Protein AF-A0A0F9PUX1-F1 (afdb_monomer_lite)

Foldseek 3Di:
DPDDDDDPVLLVCCLVCVQPAALVRNQVVSCVVPVDRDDSVNSVVSNVVCVVVVSHDDDHDPVNVVVNVVVVVVVVD

Sequence (77 aa):
MRRRGWHIKEEEFLIKHYADLTIKEIKKELENLSGRKRTADSINAKIKRLKFEKRIEGHKDEGTVNRALIQRRKELG

Structure (mmCIF, N/CA/C/O backbone):
data_AF-A0A0F9PUX1-F1
#
_entry.id   AF-A0A0F9PUX1-F1
#
loop_
_atom_site.group_PDB
_atom_site.id
_atom_site.type_symbol
_atom_site.label_atom_id
_atom_site.label_alt_id
_atom_site.label_comp_id
_atom_site.label_asym_id
_atom_site.label_entity_id
_atom_site.label_seq_id
_atom_site.pdbx_PDB_ins_code
_atom_site.Cartn_x
_atom_site.Cartn_y
_atom_site.Cartn_z
_atom_site.occupancy
_atom_site.B_iso_or_equiv
_atom_site.auth_seq_id
_atom_site.auth_comp_id
_atom_site.auth_asym_id
_atom_site.auth_atom_id
_atom_site.pdbx_PDB_model_num
ATOM 1 N N . MET A 1 1 ? -1.364 -19.329 -17.424 1.00 47.81 1 MET A N 1
ATOM 2 C CA . MET A 1 1 ? -0.324 -18.683 -16.583 1.00 47.81 1 MET A CA 1
ATOM 3 C C . MET A 1 1 ? -0.695 -18.845 -15.108 1.00 47.81 1 MET A C 1
ATOM 5 O O . MET A 1 1 ? -1.757 -18.374 -14.718 1.00 47.81 1 MET A O 1
ATOM 9 N N . ARG A 1 2 ? 0.119 -19.525 -14.283 1.00 48.91 2 ARG A N 1
ATOM 10 C CA . ARG A 1 2 ? -0.111 -19.573 -12.823 1.00 48.91 2 ARG A CA 1
ATOM 11 C C . ARG A 1 2 ? 0.145 -18.178 -12.239 1.00 48.91 2 ARG A C 1
ATOM 13 O O . 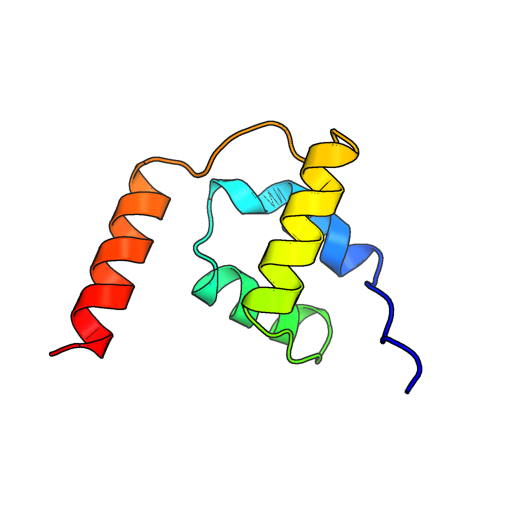ARG A 1 2 ? 1.224 -17.623 -12.435 1.00 48.91 2 ARG A O 1
ATOM 20 N N . ARG A 1 3 ? -0.842 -17.597 -11.545 1.00 58.78 3 ARG A N 1
ATOM 21 C CA . ARG A 1 3 ? -0.665 -16.328 -10.818 1.00 58.78 3 ARG A CA 1
ATOM 22 C C . ARG A 1 3 ? 0.425 -16.534 -9.762 1.00 58.78 3 ARG A C 1
ATOM 24 O O . ARG A 1 3 ? 0.307 -17.442 -8.944 1.00 58.78 3 ARG A O 1
ATOM 31 N N . ARG A 1 4 ? 1.491 -15.725 -9.784 1.00 71.38 4 ARG A N 1
ATOM 32 C CA . ARG A 1 4 ? 2.534 -15.783 -8.746 1.00 71.38 4 ARG A CA 1
ATOM 33 C C . ARG A 1 4 ? 1.910 -15.396 -7.406 1.00 71.38 4 ARG A C 1
ATOM 35 O O . ARG A 1 4 ? 1.406 -14.278 -7.265 1.00 71.38 4 ARG A O 1
ATOM 42 N N . GLY A 1 5 ? 1.948 -16.327 -6.455 1.00 84.88 5 GLY A N 1
ATOM 43 C CA . GLY A 1 5 ? 1.442 -16.125 -5.100 1.00 84.88 5 GLY A CA 1
ATOM 44 C C . GLY A 1 5 ? 2.085 -14.920 -4.412 1.00 84.88 5 GLY A C 1
ATOM 45 O O . GLY A 1 5 ? 3.169 -14.464 -4.793 1.00 84.88 5 GLY A O 1
ATOM 46 N N . TRP A 1 6 ? 1.383 -14.382 -3.422 1.00 90.81 6 TRP A N 1
ATOM 47 C CA . TRP A 1 6 ? 1.932 -13.401 -2.494 1.00 90.81 6 TRP A CA 1
ATOM 48 C C . TRP A 1 6 ? 2.761 -14.133 -1.444 1.00 90.81 6 TRP A C 1
ATOM 50 O O . TRP A 1 6 ? 2.323 -15.150 -0.914 1.00 90.81 6 TRP A O 1
ATOM 60 N N . HIS A 1 7 ? 3.976 -13.655 -1.202 1.00 89.88 7 HIS A N 1
ATOM 61 C CA . HIS A 1 7 ? 4.798 -14.133 -0.099 1.00 89.88 7 HIS A CA 1
ATOM 62 C C . HIS A 1 7 ? 4.263 -13.583 1.216 1.00 89.88 7 HIS A C 1
ATOM 64 O O . HIS A 1 7 ? 3.800 -12.447 1.262 1.00 89.88 7 HIS A O 1
ATOM 70 N N . ILE A 1 8 ? 4.408 -14.353 2.293 1.00 90.69 8 ILE A N 1
ATOM 71 C CA . ILE A 1 8 ? 3.944 -13.966 3.634 1.00 90.69 8 ILE A CA 1
ATOM 72 C C . ILE A 1 8 ? 4.501 -12.590 4.030 1.00 90.69 8 ILE A C 1
ATOM 74 O O . ILE A 1 8 ? 3.732 -11.711 4.405 1.00 90.69 8 ILE A O 1
ATOM 78 N N . LYS A 1 9 ? 5.798 -12.347 3.800 1.00 91.81 9 LYS A N 1
ATOM 79 C CA . LYS A 1 9 ? 6.443 -11.052 4.082 1.00 91.81 9 LYS A CA 1
ATOM 80 C C . LYS A 1 9 ? 5.849 -9.878 3.289 1.00 91.81 9 LYS A C 1
ATOM 82 O O . LYS A 1 9 ? 5.787 -8.766 3.799 1.00 91.81 9 LYS A O 1
ATOM 87 N N . GLU A 1 10 ? 5.411 -10.107 2.045 1.00 93.38 10 GLU A N 1
ATOM 88 C CA . GLU A 1 10 ? 4.736 -9.064 1.256 1.00 93.38 10 GLU A CA 1
ATOM 89 C C . GLU A 1 10 ? 3.367 -8.731 1.869 1.00 93.38 10 GLU A C 1
ATOM 91 O O . GLU A 1 10 ? 2.961 -7.572 1.891 1.00 93.38 10 GLU A O 1
ATOM 96 N N . GLU A 1 11 ? 2.647 -9.737 2.372 1.00 94.25 11 GLU A N 1
ATOM 97 C CA . GLU A 1 11 ? 1.353 -9.527 3.026 1.00 94.25 11 GLU A CA 1
ATOM 98 C C . GLU A 1 11 ? 1.497 -8.809 4.366 1.00 94.25 11 GLU A C 1
ATOM 100 O O . GLU A 1 11 ? 0.762 -7.860 4.618 1.00 94.25 11 GLU A O 1
ATOM 105 N N . GLU A 1 12 ? 2.451 -9.228 5.197 1.00 94.38 12 GLU A N 1
ATOM 106 C CA . GLU A 1 12 ? 2.762 -8.582 6.477 1.00 94.38 12 GLU A CA 1
ATOM 107 C C . GLU A 1 12 ? 3.146 -7.115 6.282 1.00 94.38 12 GLU A C 1
ATOM 109 O O . GLU A 1 12 ? 2.644 -6.242 6.991 1.00 94.38 12 GLU A O 1
ATOM 114 N N . PHE A 1 13 ? 3.968 -6.827 5.268 1.00 94.94 13 PHE A N 1
ATOM 115 C CA . PHE A 1 13 ? 4.325 -5.460 4.908 1.00 94.94 13 PHE A CA 1
ATOM 116 C C . PHE A 1 13 ? 3.089 -4.624 4.551 1.00 94.94 13 PHE A C 1
ATOM 118 O O . PHE A 1 13 ? 2.911 -3.522 5.072 1.00 94.94 13 PHE A O 1
ATOM 125 N N . LEU A 1 14 ? 2.208 -5.151 3.690 1.00 94.62 14 LEU A N 1
ATOM 126 C CA . LEU A 1 14 ? 0.974 -4.460 3.311 1.00 94.62 14 LEU A CA 1
ATOM 127 C C . LEU A 1 14 ? 0.067 -4.211 4.515 1.00 94.62 14 LEU A C 1
ATOM 129 O O . LEU A 1 14 ? -0.528 -3.143 4.604 1.00 94.62 14 LEU A O 1
ATOM 133 N N . ILE A 1 15 ? -0.037 -5.173 5.429 1.00 93.75 15 ILE A N 1
ATOM 134 C CA . ILE A 1 15 ? -0.860 -5.039 6.632 1.00 93.75 15 ILE A CA 1
ATOM 135 C C . ILE A 1 15 ? -0.347 -3.908 7.518 1.00 93.75 15 ILE A C 1
ATOM 137 O O . ILE A 1 15 ? -1.126 -3.057 7.937 1.00 93.75 15 ILE A O 1
ATOM 141 N N . LYS A 1 16 ? 0.965 -3.875 7.748 1.00 92.75 16 LYS A N 1
ATOM 142 C CA . LYS A 1 16 ? 1.592 -2.933 8.672 1.00 92.75 16 LYS A CA 1
ATOM 143 C C . LYS A 1 16 ? 1.665 -1.502 8.134 1.00 92.75 16 LYS A C 1
ATOM 145 O O . LYS A 1 16 ? 1.554 -0.573 8.918 1.00 92.75 16 LYS A O 1
ATOM 150 N N . HIS A 1 17 ? 1.866 -1.325 6.827 1.00 92.50 17 HIS A N 1
ATOM 151 C CA . HIS A 1 17 ? 2.250 -0.026 6.254 1.00 92.50 17 HIS A CA 1
ATOM 152 C C . HIS A 1 17 ? 1.246 0.557 5.252 1.00 92.50 17 HIS A C 1
ATOM 154 O O . HIS A 1 17 ? 1.487 1.618 4.675 1.00 92.50 17 HIS A O 1
ATOM 160 N N . TYR A 1 18 ? 0.118 -0.115 4.996 1.00 90.94 18 TYR A N 1
ATOM 161 C CA . TYR A 1 18 ? -0.856 0.370 4.014 1.00 90.94 18 TYR A CA 1
ATOM 162 C C . TYR A 1 18 ? -1.403 1.770 4.335 1.00 90.94 18 TYR A C 1
ATOM 164 O O . TYR A 1 18 ? -1.667 2.536 3.397 1.00 90.94 18 TYR A O 1
ATOM 172 N N . ALA A 1 19 ? -1.604 2.082 5.617 1.00 90.25 19 ALA A N 1
ATOM 173 C CA . ALA A 1 19 ? -2.134 3.371 6.046 1.00 90.25 19 ALA A CA 1
ATOM 174 C C . ALA A 1 19 ? -1.152 4.514 5.741 1.00 90.25 19 ALA A C 1
ATOM 176 O O . ALA A 1 19 ? -1.580 5.532 5.196 1.00 90.25 19 ALA A O 1
ATOM 177 N N . ASP A 1 20 ? 0.142 4.265 5.976 1.00 91.62 20 ASP A N 1
ATOM 178 C CA . ASP A 1 20 ? 1.200 5.283 6.004 1.00 91.62 20 ASP A CA 1
ATOM 179 C C . ASP A 1 20 ? 1.879 5.535 4.655 1.00 91.62 20 ASP A C 1
ATOM 181 O O . ASP A 1 20 ? 2.612 6.510 4.494 1.00 91.62 20 ASP A O 1
ATOM 185 N N . LEU A 1 21 ? 1.713 4.633 3.685 1.00 92.69 21 LEU A N 1
ATOM 186 C CA . LEU A 1 21 ? 2.445 4.681 2.419 1.00 92.69 21 LEU A CA 1
ATOM 187 C C . LEU A 1 21 ? 1.522 4.830 1.218 1.00 92.69 21 LEU A C 1
ATOM 189 O O . LEU A 1 21 ? 0.478 4.189 1.100 1.00 92.69 21 LEU A O 1
ATOM 193 N N . THR A 1 22 ? 1.933 5.632 0.246 1.00 93.81 22 THR A N 1
ATOM 194 C CA . THR A 1 22 ? 1.296 5.715 -1.072 1.00 93.81 22 THR A CA 1
ATOM 195 C C . THR A 1 22 ? 1.491 4.411 -1.852 1.00 93.81 22 THR A C 1
ATOM 197 O O . THR A 1 22 ? 2.393 3.621 -1.583 1.00 93.81 22 THR A O 1
ATOM 200 N N . ILE A 1 23 ? 0.668 4.167 -2.878 1.00 92.62 23 ILE A N 1
ATOM 201 C CA . ILE A 1 23 ? 0.814 2.958 -3.713 1.00 92.62 23 ILE A CA 1
ATOM 202 C C . ILE A 1 23 ? 2.175 2.924 -4.430 1.00 92.62 23 ILE A C 1
ATOM 204 O O . ILE A 1 23 ? 2.727 1.843 -4.634 1.00 92.62 23 ILE A O 1
ATOM 208 N N . LYS A 1 24 ? 2.744 4.087 -4.778 1.00 91.25 24 LYS A N 1
ATOM 209 C CA . LYS A 1 24 ? 4.082 4.169 -5.384 1.00 91.25 24 LYS A CA 1
ATOM 210 C C . LYS A 1 24 ? 5.176 3.746 -4.409 1.00 91.25 24 LYS A C 1
ATOM 212 O O . LYS A 1 24 ? 6.042 2.961 -4.784 1.00 91.25 24 LYS A O 1
ATOM 217 N N . GLU A 1 25 ? 5.108 4.228 -3.171 1.00 93.69 25 GLU A N 1
ATOM 218 C CA . GLU A 1 25 ? 6.040 3.844 -2.104 1.00 93.69 25 GLU A CA 1
ATOM 219 C C . GLU A 1 25 ? 5.919 2.345 -1.804 1.00 93.69 25 GLU A C 1
ATOM 221 O O . GLU A 1 25 ? 6.913 1.630 -1.869 1.00 93.69 25 GLU A O 1
ATOM 226 N N . ILE A 1 26 ? 4.693 1.833 -1.630 1.00 94.81 26 ILE A N 1
ATOM 227 C CA . ILE A 1 26 ? 4.434 0.397 -1.432 1.00 94.81 26 ILE A CA 1
ATOM 228 C C . ILE A 1 26 ? 5.026 -0.439 -2.571 1.00 94.81 26 ILE A C 1
ATOM 230 O O . ILE A 1 26 ? 5.638 -1.474 -2.325 1.00 94.81 26 ILE A O 1
ATOM 234 N N . LYS A 1 27 ? 4.862 -0.008 -3.827 1.00 94.44 27 LYS A N 1
ATOM 235 C CA . LYS A 1 27 ? 5.419 -0.719 -4.983 1.00 94.44 27 LYS A CA 1
ATOM 236 C C . LYS A 1 27 ? 6.943 -0.834 -4.895 1.00 94.44 27 LYS A C 1
ATOM 238 O O . LYS A 1 27 ? 7.468 -1.917 -5.139 1.00 94.44 27 LYS A O 1
ATOM 243 N N . LYS A 1 28 ? 7.627 0.263 -4.559 1.00 93.62 28 LYS A N 1
ATOM 244 C CA . LYS A 1 28 ? 9.089 0.301 -4.435 1.00 93.62 28 LYS A CA 1
ATOM 245 C C . LYS A 1 28 ? 9.571 -0.616 -3.311 1.00 93.62 28 LYS A C 1
ATOM 247 O O . LYS A 1 28 ? 10.469 -1.421 -3.527 1.00 93.62 28 LYS A O 1
ATOM 252 N N . GLU A 1 29 ? 8.925 -0.556 -2.151 1.00 94.44 29 GLU A N 1
ATOM 253 C CA . GLU A 1 29 ? 9.297 -1.391 -1.006 1.00 94.44 29 GLU A CA 1
ATOM 254 C C . GLU A 1 29 ? 9.042 -2.881 -1.253 1.00 94.44 29 GLU A C 1
ATOM 256 O O . GLU A 1 29 ? 9.883 -3.716 -0.930 1.00 94.44 29 GLU A O 1
ATOM 261 N N . LEU A 1 30 ? 7.933 -3.241 -1.906 1.00 93.12 30 LEU A N 1
ATOM 262 C CA . LEU A 1 30 ? 7.669 -4.632 -2.285 1.00 93.12 30 LEU A CA 1
ATOM 263 C C . LEU A 1 30 ? 8.705 -5.175 -3.279 1.00 93.12 30 LEU A C 1
ATOM 265 O O . LEU A 1 30 ? 9.078 -6.350 -3.192 1.00 93.12 30 LEU A O 1
ATOM 269 N N . GLU A 1 31 ? 9.179 -4.337 -4.205 1.00 91.75 31 GLU A N 1
ATOM 270 C CA . GLU A 1 31 ? 10.253 -4.695 -5.132 1.00 91.75 31 GLU A CA 1
ATOM 271 C C . GLU A 1 31 ? 11.573 -4.928 -4.387 1.00 91.75 31 GLU A C 1
ATOM 273 O O . GLU A 1 31 ? 12.204 -5.958 -4.612 1.00 91.75 31 GLU A O 1
ATOM 278 N N . ASN A 1 32 ? 11.930 -4.061 -3.435 1.00 91.06 32 ASN A N 1
ATOM 279 C CA . ASN A 1 32 ? 13.116 -4.236 -2.590 1.00 91.06 32 ASN A CA 1
ATOM 280 C C . ASN A 1 32 ? 13.031 -5.501 -1.719 1.00 91.06 32 ASN A C 1
ATOM 282 O O . ASN A 1 32 ? 14.004 -6.237 -1.581 1.00 91.06 32 ASN A O 1
ATOM 286 N N . LEU A 1 33 ? 11.859 -5.770 -1.140 1.00 89.88 33 LEU A N 1
ATOM 287 C CA . LEU A 1 33 ? 11.661 -6.843 -0.165 1.00 89.88 33 LEU A CA 1
ATOM 288 C C . LEU A 1 33 ? 11.625 -8.236 -0.803 1.00 89.88 33 LEU A C 1
ATOM 290 O O . LEU A 1 33 ? 12.054 -9.215 -0.193 1.00 89.88 33 LEU A O 1
ATOM 294 N N . SER A 1 34 ? 11.075 -8.348 -2.011 1.00 85.88 34 SER A N 1
ATOM 295 C CA . SER A 1 34 ? 10.845 -9.643 -2.664 1.00 85.88 34 SER A CA 1
ATOM 296 C C . SER A 1 34 ? 11.637 -9.844 -3.956 1.00 85.88 34 SER A C 1
ATOM 298 O O . SER A 1 3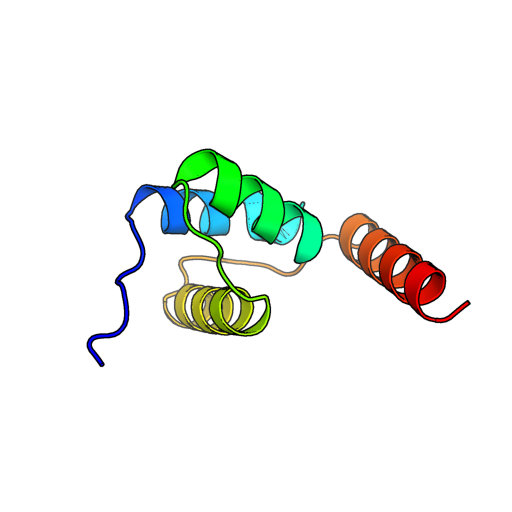4 ? 11.615 -10.946 -4.511 1.00 85.88 34 SER A O 1
ATOM 300 N N . GLY A 1 35 ? 12.273 -8.790 -4.479 1.00 85.94 35 GLY A N 1
ATOM 301 C CA . GLY A 1 35 ? 12.835 -8.754 -5.830 1.00 85.94 35 GLY A CA 1
ATOM 302 C C . GLY A 1 35 ? 11.770 -8.802 -6.935 1.00 85.94 35 GLY A C 1
ATOM 303 O O . GLY A 1 35 ? 12.098 -8.999 -8.106 1.00 85.94 35 GLY A O 1
ATOM 304 N N . ARG A 1 36 ? 10.474 -8.695 -6.595 1.00 84.44 36 ARG A N 1
ATOM 305 C CA . ARG A 1 36 ? 9.362 -8.843 -7.544 1.00 84.44 36 ARG A CA 1
ATOM 306 C C . ARG A 1 36 ? 8.700 -7.508 -7.834 1.00 84.44 36 ARG A C 1
ATOM 308 O O . ARG A 1 36 ? 8.183 -6.832 -6.952 1.00 84.44 36 ARG A O 1
ATOM 315 N N . LYS A 1 37 ? 8.572 -7.211 -9.124 1.00 89.38 37 LYS A N 1
ATOM 316 C CA . LYS A 1 37 ? 7.784 -6.080 -9.616 1.00 89.38 37 LYS A CA 1
ATOM 317 C C . LYS A 1 37 ? 6.291 -6.395 -9.520 1.00 89.38 37 LYS A C 1
ATOM 319 O O . LYS A 1 37 ? 5.756 -7.159 -10.326 1.00 89.38 37 LYS A O 1
ATOM 324 N N . ARG A 1 38 ? 5.609 -5.808 -8.535 1.00 90.94 38 ARG A N 1
ATOM 325 C CA . ARG A 1 38 ? 4.140 -5.816 -8.434 1.00 90.94 38 ARG A CA 1
ATOM 326 C C . ARG A 1 38 ? 3.566 -4.601 -9.172 1.00 90.94 38 ARG A C 1
ATOM 328 O O . ARG A 1 38 ? 4.120 -3.504 -9.114 1.00 90.94 38 ARG A O 1
ATOM 335 N N . THR A 1 39 ? 2.457 -4.783 -9.886 1.00 92.19 39 THR A N 1
ATOM 336 C CA . THR A 1 39 ? 1.724 -3.659 -10.491 1.00 92.19 39 THR A CA 1
ATOM 337 C C . THR A 1 39 ? 0.859 -2.967 -9.439 1.00 92.19 39 THR A C 1
ATOM 339 O O . THR A 1 39 ? 0.462 -3.594 -8.454 1.00 92.19 39 THR A O 1
ATOM 342 N N . ALA A 1 40 ? 0.531 -1.690 -9.658 1.00 92.00 40 ALA A N 1
ATOM 343 C CA . ALA A 1 40 ? -0.380 -0.953 -8.780 1.00 92.00 40 ALA A CA 1
ATOM 344 C C . ALA A 1 40 ? -1.735 -1.674 -8.647 1.00 92.00 40 ALA A C 1
ATOM 346 O O . ALA A 1 40 ? -2.233 -1.843 -7.536 1.00 92.00 40 ALA A O 1
ATOM 347 N N . ASP A 1 41 ? -2.270 -2.205 -9.749 1.00 92.38 41 ASP A N 1
ATOM 348 C CA . ASP A 1 41 ? -3.523 -2.969 -9.749 1.00 92.38 41 ASP A CA 1
ATOM 349 C C . ASP A 1 41 ? -3.424 -4.255 -8.930 1.00 92.38 41 ASP A C 1
ATOM 351 O O . ASP A 1 41 ? -4.324 -4.571 -8.153 1.00 92.38 41 ASP A O 1
ATOM 355 N N . SER A 1 42 ? -2.307 -4.985 -9.044 1.00 93.50 42 SER A N 1
ATOM 356 C CA . SER A 1 42 ? -2.082 -6.192 -8.247 1.00 93.50 42 SER A CA 1
ATOM 357 C C . SER A 1 42 ? -2.020 -5.866 -6.755 1.00 93.50 42 SER A C 1
ATOM 359 O O . SER A 1 42 ? -2.552 -6.631 -5.950 1.00 93.50 42 SER A O 1
ATOM 361 N N . ILE A 1 43 ? -1.368 -4.761 -6.387 1.00 94.19 43 ILE A N 1
ATOM 362 C CA . ILE A 1 43 ? -1.267 -4.279 -5.004 1.00 94.19 43 ILE A CA 1
ATOM 363 C C . ILE A 1 43 ? -2.658 -3.897 -4.485 1.00 94.19 43 ILE A C 1
ATOM 365 O O . ILE A 1 43 ? -3.080 -4.392 -3.442 1.00 94.19 43 ILE A O 1
ATOM 369 N N . ASN A 1 44 ? -3.410 -3.100 -5.247 1.00 93.75 44 ASN A N 1
ATOM 370 C CA . ASN A 1 44 ? -4.769 -2.684 -4.897 1.00 93.75 44 ASN A CA 1
ATOM 371 C C . ASN A 1 44 ? -5.716 -3.880 -4.726 1.00 93.75 44 ASN A C 1
ATOM 373 O O . ASN A 1 44 ? -6.457 -3.946 -3.745 1.00 93.75 44 ASN A O 1
ATOM 377 N N . ALA A 1 45 ? -5.657 -4.860 -5.632 1.00 94.56 45 ALA A N 1
ATOM 378 C CA . ALA A 1 45 ? -6.440 -6.088 -5.526 1.00 94.56 45 ALA A CA 1
ATOM 379 C C . ALA A 1 45 ? -6.097 -6.878 -4.253 1.00 94.56 45 ALA A C 1
ATOM 381 O O . ALA A 1 45 ? -6.995 -7.387 -3.577 1.00 94.56 45 ALA A O 1
ATOM 382 N N . LYS A 1 46 ? -4.809 -6.954 -3.889 1.00 94.88 46 LYS A N 1
ATOM 383 C CA . LYS A 1 46 ? -4.381 -7.637 -2.664 1.00 94.88 46 LYS A CA 1
ATOM 384 C C . LYS A 1 46 ? -4.829 -6.901 -1.406 1.00 94.88 46 LYS A C 1
ATOM 386 O O . LYS A 1 46 ? -5.372 -7.543 -0.516 1.00 94.88 46 LYS A O 1
ATOM 391 N N . ILE A 1 47 ? -4.679 -5.579 -1.354 1.00 93.88 47 ILE A N 1
ATOM 392 C CA . ILE A 1 47 ? -5.173 -4.751 -0.244 1.00 93.88 47 ILE A CA 1
ATOM 393 C C . ILE A 1 47 ? -6.683 -4.931 -0.076 1.00 93.88 47 ILE A C 1
ATOM 395 O O . ILE A 1 47 ? -7.146 -5.152 1.038 1.00 93.88 47 ILE A O 1
ATOM 399 N N . LYS A 1 48 ? -7.458 -4.895 -1.171 1.00 93.06 48 LYS A N 1
ATOM 400 C CA . LYS A 1 48 ? -8.914 -5.107 -1.125 1.00 93.06 48 LYS A CA 1
ATOM 401 C C . LYS A 1 48 ? -9.262 -6.459 -0.499 1.00 93.06 48 LYS A C 1
ATOM 403 O O . LYS A 1 48 ? -10.158 -6.531 0.336 1.00 93.06 48 LYS A O 1
ATOM 408 N N . ARG A 1 49 ? -8.523 -7.511 -0.861 1.00 94.38 49 ARG A N 1
ATOM 409 C CA . ARG A 1 49 ? -8.680 -8.840 -0.263 1.00 94.38 49 ARG A CA 1
ATOM 410 C C . ARG A 1 49 ? -8.302 -8.859 1.222 1.00 94.38 49 ARG A C 1
ATOM 412 O O . ARG A 1 49 ? -9.063 -9.390 2.013 1.00 94.38 49 ARG A O 1
ATOM 419 N N . LEU A 1 50 ? -7.181 -8.252 1.608 1.00 94.06 50 LEU A N 1
ATOM 420 C CA . LEU A 1 50 ? -6.748 -8.183 3.011 1.00 94.06 50 LEU A CA 1
ATOM 4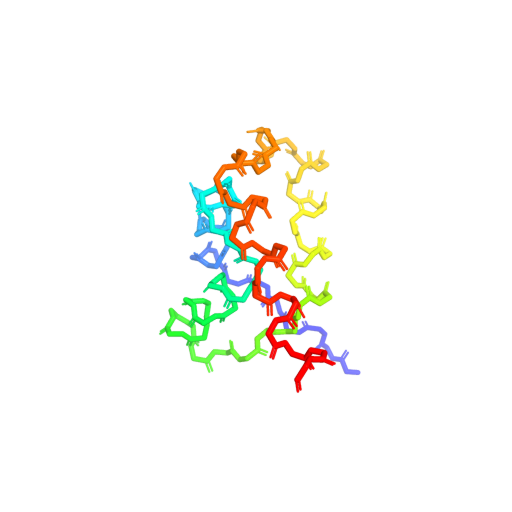21 C C . LEU A 1 50 ? -7.733 -7.390 3.888 1.00 94.06 50 LEU A C 1
ATOM 423 O O . LEU A 1 50 ? -7.966 -7.770 5.030 1.00 94.06 50 LEU A O 1
ATOM 427 N N . LYS A 1 51 ? -8.361 -6.336 3.350 1.00 93.06 51 LYS A N 1
ATOM 428 C CA . LYS A 1 51 ? -9.458 -5.619 4.022 1.00 93.06 51 LYS A CA 1
ATOM 429 C C . LYS A 1 51 ? -10.704 -6.485 4.181 1.00 93.06 51 LYS A C 1
ATOM 431 O O . LYS A 1 51 ? -11.301 -6.497 5.249 1.00 93.06 51 LYS A O 1
ATOM 436 N N . PHE A 1 52 ? -11.084 -7.225 3.138 1.00 93.50 52 PHE A N 1
ATOM 437 C CA . PHE A 1 52 ? -12.198 -8.175 3.212 1.00 93.50 52 PHE A CA 1
ATOM 438 C C . PHE A 1 52 ? -11.946 -9.266 4.266 1.00 93.50 52 PHE A C 1
ATOM 440 O O . PHE A 1 52 ? -12.846 -9.619 5.019 1.00 93.50 52 PHE A O 1
ATOM 447 N N . GLU A 1 53 ? -10.702 -9.737 4.372 1.00 94.06 53 GLU A N 1
ATOM 448 C CA . GLU A 1 53 ? -10.237 -10.676 5.402 1.00 94.06 53 GLU A CA 1
ATOM 449 C C . GLU A 1 53 ? -10.061 -10.024 6.793 1.00 94.06 53 GLU A C 1
ATOM 451 O O . GLU A 1 53 ? -9.604 -10.696 7.712 1.00 94.06 53 GLU A O 1
ATOM 456 N N . LYS A 1 54 ? -10.387 -8.730 6.962 1.00 92.69 54 LYS A N 1
ATOM 457 C CA . LYS A 1 54 ? -10.188 -7.938 8.197 1.00 92.69 54 LYS A CA 1
ATOM 458 C C . LYS A 1 54 ? -8.746 -7.933 8.728 1.00 92.69 54 LYS A C 1
ATOM 460 O O . LYS A 1 54 ? -8.504 -7.696 9.900 1.00 92.69 54 LYS A O 1
ATOM 465 N N . ARG A 1 55 ? -7.765 -8.175 7.856 1.00 91.69 55 ARG A N 1
ATOM 466 C CA . ARG A 1 55 ? -6.331 -8.114 8.192 1.00 91.69 55 ARG A CA 1
ATOM 467 C C . ARG A 1 55 ? -5.765 -6.704 8.077 1.00 91.69 55 ARG A C 1
ATOM 469 O O . ARG A 1 55 ? -4.712 -6.427 8.628 1.00 91.69 55 ARG A O 1
ATOM 476 N N . ILE A 1 56 ? -6.442 -5.835 7.330 1.00 91.00 56 ILE A N 1
ATOM 477 C CA . ILE A 1 56 ? -6.181 -4.397 7.292 1.00 91.00 56 ILE A CA 1
ATOM 478 C C . ILE A 1 56 ? -7.424 -3.713 7.835 1.00 91.00 56 ILE A C 1
ATOM 480 O O . ILE A 1 56 ? -8.467 -3.716 7.178 1.00 91.00 56 ILE A O 1
ATOM 484 N N . GLU A 1 57 ? -7.285 -3.100 8.999 1.00 78.25 57 GLU A N 1
ATOM 485 C CA . GLU A 1 57 ? -8.306 -2.250 9.591 1.00 78.25 57 GLU A CA 1
ATOM 486 C C . GLU A 1 57 ? -7.874 -0.799 9.383 1.00 78.25 57 GLU A C 1
ATOM 488 O O . GLU A 1 57 ? -6.826 -0.376 9.860 1.00 78.25 57 GLU A O 1
ATOM 493 N N . GLY A 1 58 ? -8.634 -0.053 8.578 1.00 75.00 58 GLY A N 1
ATOM 494 C CA . GLY A 1 58 ? -8.410 1.379 8.401 1.00 75.00 58 GLY A CA 1
ATOM 495 C C . GLY A 1 58 ? -8.307 1.887 6.964 1.00 75.00 58 GLY A C 1
ATOM 496 O O . GLY A 1 58 ? -8.382 1.172 5.947 1.00 75.00 58 GLY A O 1
ATOM 497 N N . HIS A 1 59 ? -8.165 3.203 6.905 1.00 80.88 59 HIS A N 1
ATOM 498 C CA . HIS A 1 59 ? -8.018 3.996 5.695 1.00 80.88 59 HIS A CA 1
ATOM 499 C C . HIS A 1 59 ? -6.596 4.554 5.627 1.00 80.88 59 HIS A C 1
ATOM 501 O O . HIS A 1 59 ? -5.832 4.448 6.582 1.00 80.88 59 HIS A O 1
ATOM 507 N N . LYS A 1 60 ? -6.223 5.096 4.467 1.00 84.94 60 LYS A N 1
ATOM 508 C CA . LYS A 1 60 ? -4.960 5.829 4.366 1.00 84.94 60 LYS A CA 1
ATOM 509 C C . LYS A 1 60 ? -5.024 7.063 5.253 1.00 84.94 60 LYS A C 1
ATOM 511 O O . LYS A 1 60 ? -6.084 7.684 5.322 1.00 84.94 60 LYS A O 1
ATOM 516 N N . ASP A 1 61 ? -3.906 7.406 5.880 1.00 85.56 61 ASP A N 1
ATOM 517 C CA . ASP A 1 61 ? -3.814 8.658 6.618 1.00 85.56 61 ASP A CA 1
ATOM 518 C C . ASP A 1 61 ? -3.947 9.860 5.658 1.00 85.56 61 ASP A C 1
ATOM 520 O O . ASP A 1 61 ? -3.654 9.767 4.457 1.00 85.56 61 ASP A O 1
ATOM 524 N N . GLU A 1 62 ? -4.422 10.992 6.178 1.00 85.19 62 GLU A N 1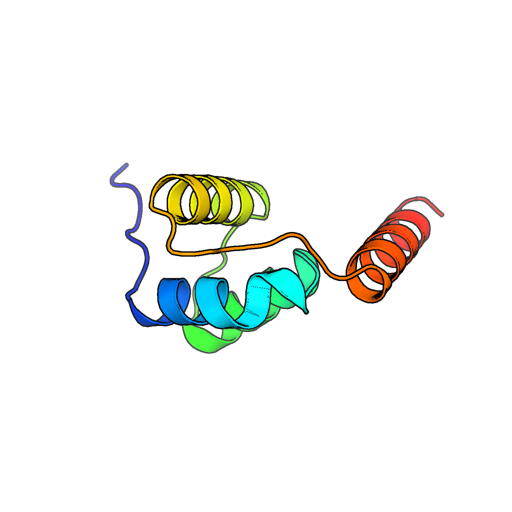
ATOM 525 C CA . GLU A 1 62 ? -4.679 12.200 5.385 1.00 85.19 62 GLU A CA 1
ATOM 526 C C . GLU A 1 62 ? -3.405 12.737 4.711 1.00 85.19 62 GLU A C 1
ATOM 528 O O . GLU A 1 62 ? -3.425 13.145 3.545 1.00 85.19 62 GLU A O 1
ATOM 533 N N . GLY A 1 63 ? -2.264 12.659 5.399 1.00 86.38 63 GLY A N 1
ATOM 534 C CA . GLY A 1 63 ? -0.964 13.031 4.849 1.00 86.38 63 GLY A CA 1
ATOM 535 C C . GLY A 1 63 ? -0.576 12.169 3.646 1.00 86.38 63 GLY A C 1
ATOM 536 O O . GLY A 1 63 ? -0.080 12.681 2.644 1.00 86.38 63 GLY A O 1
ATOM 537 N N . THR A 1 64 ? -0.857 10.873 3.691 1.00 88.12 64 THR A N 1
ATOM 538 C CA . THR A 1 64 ? -0.609 9.902 2.629 1.00 88.12 64 THR A CA 1
ATOM 539 C C . THR A 1 64 ? -1.536 10.138 1.443 1.00 88.12 64 THR A C 1
ATOM 541 O O . THR A 1 64 ? -1.090 10.047 0.295 1.00 88.12 64 THR A O 1
ATOM 544 N N . VAL A 1 65 ? -2.798 10.507 1.682 1.00 85.75 65 VAL A N 1
ATOM 545 C CA . VAL A 1 65 ? -3.716 10.935 0.614 1.00 85.75 65 VAL A CA 1
ATOM 546 C C . VAL A 1 65 ? -3.174 12.187 -0.082 1.00 85.75 65 VAL A C 1
ATOM 548 O O . VAL A 1 65 ? -3.039 12.191 -1.309 1.00 85.75 65 VAL A O 1
ATOM 551 N N . ASN A 1 66 ? -2.762 13.203 0.679 1.00 89.00 66 ASN A N 1
ATOM 552 C CA . ASN A 1 66 ? -2.185 14.434 0.133 1.00 89.00 66 ASN A CA 1
ATOM 553 C C . ASN A 1 66 ? -0.897 14.171 -0.665 1.00 89.00 66 ASN A C 1
ATOM 555 O O . ASN A 1 66 ? -0.749 14.667 -1.786 1.00 89.00 66 ASN A O 1
ATOM 559 N N . ARG A 1 67 ? 0.009 13.320 -0.158 1.00 91.12 67 ARG A N 1
ATOM 560 C CA . ARG A 1 67 ? 1.214 12.905 -0.900 1.00 91.12 67 ARG A CA 1
ATOM 561 C C . ARG A 1 67 ? 0.862 12.204 -2.210 1.00 91.12 67 ARG A C 1
ATOM 563 O O . ARG A 1 67 ? 1.468 12.509 -3.238 1.00 91.12 67 ARG A O 1
ATOM 570 N N . ALA A 1 68 ? -0.128 11.310 -2.211 1.00 86.75 68 ALA A N 1
ATOM 571 C CA . ALA A 1 68 ? -0.571 10.630 -3.427 1.00 86.75 68 ALA A CA 1
ATOM 572 C C . ALA A 1 68 ? -1.121 11.613 -4.479 1.00 86.75 68 ALA A C 1
ATOM 574 O O . ALA A 1 68 ? -0.821 11.472 -5.668 1.00 86.75 68 ALA A O 1
ATOM 575 N N . LEU A 1 69 ? -1.876 12.633 -4.057 1.00 88.25 69 LEU A N 1
ATOM 576 C CA . LEU A 1 69 ? -2.394 13.677 -4.950 1.00 88.25 69 LEU A CA 1
ATOM 577 C C . LEU A 1 69 ? -1.265 14.513 -5.568 1.00 88.25 69 LEU A C 1
ATOM 579 O O . LEU A 1 69 ? -1.249 14.720 -6.783 1.00 88.25 69 LEU A O 1
ATOM 583 N N . ILE A 1 70 ? -0.280 14.928 -4.764 1.00 91.00 70 ILE A N 1
ATOM 584 C CA . ILE A 1 70 ? 0.899 15.671 -5.241 1.00 91.00 70 ILE A CA 1
ATOM 585 C C . ILE A 1 70 ? 1.691 14.839 -6.257 1.00 91.00 70 ILE A C 1
ATOM 587 O O . ILE A 1 70 ? 2.064 15.342 -7.318 1.00 91.00 70 ILE A O 1
ATOM 591 N N . GLN A 1 71 ? 1.926 13.558 -5.958 1.00 88.88 71 GLN A N 1
ATOM 592 C CA . GLN A 1 71 ? 2.629 12.643 -6.859 1.00 88.88 71 GLN A CA 1
ATOM 593 C C . GLN A 1 71 ? 1.914 12.483 -8.203 1.00 88.88 71 GLN A C 1
ATOM 595 O O . GLN A 1 71 ? 2.587 12.356 -9.220 1.00 88.88 71 GLN A O 1
ATOM 600 N N . ARG A 1 72 ? 0.576 12.467 -8.215 1.00 86.19 72 ARG A N 1
ATOM 601 C CA . ARG A 1 72 ? -0.215 12.390 -9.449 1.00 86.19 72 ARG A CA 1
ATOM 602 C C . ARG A 1 72 ? -0.145 13.689 -10.247 1.00 86.19 72 ARG A C 1
ATOM 604 O O . ARG A 1 72 ? -0.015 13.645 -11.463 1.00 86.19 72 ARG A O 1
ATOM 611 N N . ARG A 1 73 ? -0.197 14.843 -9.573 1.00 87.38 73 ARG A N 1
ATOM 612 C CA . ARG A 1 73 ? -0.100 16.158 -10.226 1.00 87.38 73 ARG A CA 1
ATOM 613 C C . ARG A 1 73 ? 1.229 16.337 -10.965 1.00 87.38 73 ARG A C 1
ATOM 615 O O . ARG A 1 73 ? 1.224 16.868 -12.064 1.00 87.38 73 ARG A O 1
ATOM 622 N N . LYS A 1 74 ? 2.337 15.854 -10.390 1.00 85.81 74 LYS A N 1
ATOM 623 C CA . LYS A 1 74 ? 3.673 15.892 -11.018 1.00 85.81 74 LYS A CA 1
ATOM 624 C C . LYS A 1 74 ? 3.822 15.021 -12.270 1.00 85.81 74 LYS A C 1
ATOM 626 O O . LYS A 1 74 ? 4.774 15.218 -13.000 1.00 85.81 74 LYS A O 1
ATOM 631 N N . GLU A 1 75 ? 2.952 14.035 -12.485 1.00 79.06 75 GLU A N 1
ATOM 632 C CA . GLU A 1 75 ? 3.001 13.179 -13.684 1.00 79.06 75 GLU A CA 1
ATOM 633 C C . GLU A 1 75 ? 2.172 13.730 -14.848 1.00 79.06 75 GLU A C 1
ATOM 635 O O . GLU A 1 75 ? 2.281 13.225 -15.960 1.00 79.06 75 GLU A O 1
ATOM 640 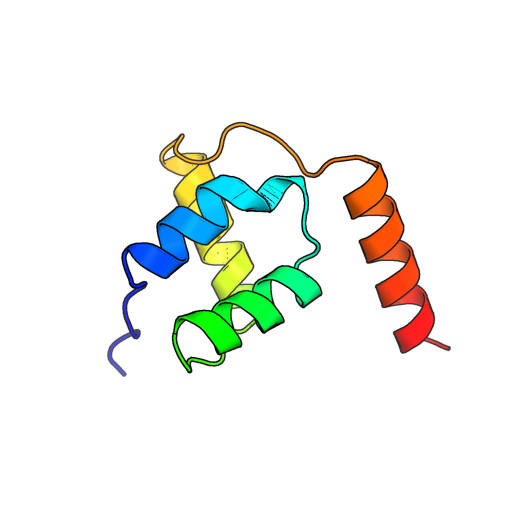N N . LEU A 1 76 ? 1.309 14.713 -14.582 1.00 73.56 76 LEU A N 1
ATOM 641 C CA . LEU A 1 76 ? 0.412 15.316 -15.572 1.00 73.56 76 LEU A CA 1
ATOM 642 C C . LEU A 1 76 ? 0.892 16.683 -16.074 1.00 73.56 76 LEU A C 1
ATOM 644 O O . LEU A 1 76 ? 0.328 17.185 -17.043 1.00 73.56 76 LEU A O 1
ATOM 648 N N . GLY A 1 77 ? 1.858 17.293 -15.386 1.00 61.28 77 GLY A N 1
ATOM 649 C CA . GLY A 1 77 ? 2.534 18.521 -15.809 1.00 61.28 77 GLY A CA 1
ATOM 650 C C . GLY A 1 77 ? 3.915 18.199 -16.340 1.00 61.28 77 GLY A C 1
ATOM 651 O O . GLY A 1 77 ? 4.339 18.911 -17.270 1.00 61.28 77 GLY A O 1
#

Radius of gyration: 12.89 Å; chains: 1; bounding box: 25×38×26 Å

Organism: NCBI:txid412755

pLDDT: mean 88.04, std 9.46, range [47.81, 94.94]

Secondary structure (DSSP, 8-state):
-PPPPPPHHHHHHHHHHTTTS-HHHHHHHHHHHHS----HHHH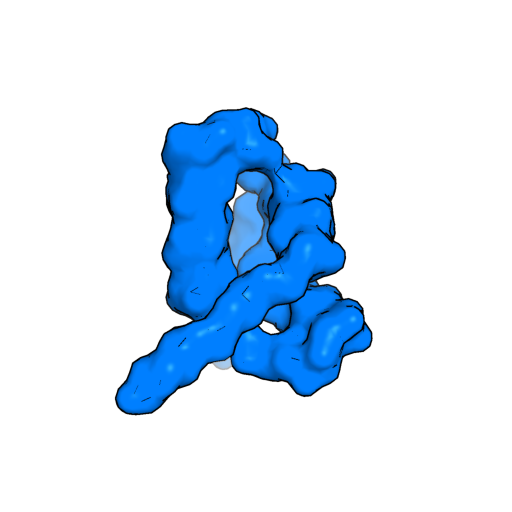HHHHHHHHHTTSS-S---HHHHHHHHHHHHHHH-